Protein AF-A0A9P0W0R1-F1 (afdb_monomer_lite)

pLDDT: mean 74.65, std 23.43, range [27.58, 96.94]

Foldseek 3Di:
DDADDLADDPVCVVVCVDPVVNLVVLVVVLVVLVVVLVVLVVVLVVLVVDDDPPDDPVVSVVVNVVSVVVNVVSVVVSVSSVVRCQNVVQVVCVVVVHDGDDPDPPPPPDPDDDDDDDDDDDDDDDDDDDDDDDDDDDDDDDDD

Organism: NCBI:txid45579

Secondary structure (DSSP, 8-state):
-PPPPSS--HHHHHTTSS-HHHHHHHHHHHHHHHHHHHHHHHHHHHHHH---TT--HHHHHHHHHHHHHHHHHHHHHHHHHHHHHHHHHHHHHHHHTPPPPPP-----------------------------------------

Structure (mmCIF, N/CA/C/O backbone):
data_AF-A0A9P0W0R1-F1
#
_entry.id   AF-A0A9P0W0R1-F1
#
loop_
_atom_site.group_PDB
_atom_site.id
_atom_site.type_symbol
_atom_site.label_atom_id
_atom_site.label_alt_id
_atom_site.label_comp_id
_atom_site.label_asym_id
_atom_site.label_entity_id
_atom_site.label_seq_id
_atom_site.pdbx_PDB_ins_code
_atom_site.Cartn_x
_atom_site.Cartn_y
_atom_site.Cartn_z
_atom_site.occupancy
_atom_site.B_iso_or_equiv
_atom_site.auth_seq_id
_atom_site.auth_comp_id
_atom_site.auth_asym_id
_atom_site.auth_atom_id
_atom_site.pdbx_PDB_model_num
ATOM 1 N N . MET A 1 1 ? 10.891 -17.904 -6.047 1.00 43.94 1 MET A N 1
ATOM 2 C CA . MET A 1 1 ? 10.418 -16.707 -6.769 1.00 43.94 1 MET A CA 1
ATOM 3 C C . MET A 1 1 ? 11.366 -15.587 -6.405 1.00 43.94 1 MET A C 1
ATOM 5 O O . MET A 1 1 ? 11.647 -15.440 -5.224 1.00 43.94 1 MET A O 1
ATOM 9 N N . SER A 1 2 ? 11.938 -14.905 -7.391 1.00 57.38 2 SER A N 1
ATOM 10 C CA . SER A 1 2 ? 12.906 -13.830 -7.164 1.00 57.38 2 SER A CA 1
ATOM 11 C C . SER A 1 2 ? 12.181 -12.618 -6.585 1.00 57.38 2 SER A C 1
ATOM 13 O O . SER A 1 2 ? 11.245 -12.114 -7.199 1.00 57.38 2 SER A O 1
ATOM 15 N N . GLU A 1 3 ? 12.563 -12.187 -5.386 1.00 68.62 3 GLU A N 1
ATOM 16 C CA . GLU A 1 3 ? 12.008 -10.980 -4.776 1.00 68.62 3 GLU A CA 1
ATOM 17 C C . GLU A 1 3 ? 12.583 -9.734 -5.450 1.00 68.62 3 GLU A C 1
ATOM 19 O O . GLU A 1 3 ? 13.751 -9.698 -5.849 1.00 68.62 3 GLU A O 1
ATOM 24 N N . LEU A 1 4 ? 11.755 -8.696 -5.573 1.00 76.88 4 LEU A N 1
ATOM 25 C CA . LEU A 1 4 ? 12.197 -7.427 -6.128 1.00 76.88 4 LEU A CA 1
ATOM 26 C C . LEU A 1 4 ? 13.319 -6.854 -5.227 1.00 76.88 4 LEU A C 1
ATOM 28 O O . LEU A 1 4 ? 13.187 -6.903 -3.999 1.00 76.88 4 LEU A O 1
ATOM 32 N N . PRO A 1 5 ? 14.408 -6.286 -5.775 1.00 79.88 5 PRO A N 1
ATOM 33 C CA . PRO A 1 5 ? 15.477 -5.695 -4.970 1.00 79.88 5 PRO A CA 1
ATOM 34 C C . PRO A 1 5 ? 15.015 -4.469 -4.176 1.00 79.88 5 PRO A C 1
ATOM 36 O O . PRO A 1 5 ? 14.139 -3.721 -4.619 1.00 79.88 5 PRO A O 1
ATOM 39 N N . ALA A 1 6 ? 15.631 -4.222 -3.016 1.00 73.31 6 ALA A N 1
ATOM 40 C CA . ALA A 1 6 ? 15.302 -3.077 -2.159 1.00 73.31 6 ALA A CA 1
ATOM 41 C C . ALA A 1 6 ? 15.475 -1.721 -2.869 1.00 73.31 6 ALA A C 1
ATOM 43 O O . ALA A 1 6 ? 14.708 -0.798 -2.618 1.00 73.31 6 ALA A O 1
ATOM 44 N N . THR A 1 7 ? 16.430 -1.623 -3.794 1.00 79.69 7 THR A N 1
ATOM 45 C CA . THR A 1 7 ? 16.671 -0.426 -4.603 1.00 79.69 7 THR A CA 1
ATOM 46 C C . THR A 1 7 ? 16.672 -0.816 -6.069 1.00 79.69 7 THR A C 1
ATOM 48 O O . THR A 1 7 ? 17.386 -1.738 -6.458 1.00 79.69 7 THR A O 1
ATOM 51 N N . ILE A 1 8 ? 15.903 -0.095 -6.881 1.00 82.62 8 ILE A N 1
ATOM 52 C CA . ILE A 1 8 ? 15.803 -0.332 -8.320 1.00 82.62 8 ILE A CA 1
ATOM 53 C C . ILE A 1 8 ? 16.489 0.814 -9.050 1.00 82.62 8 ILE A C 1
ATOM 55 O O . ILE A 1 8 ? 16.106 1.975 -8.896 1.00 82.62 8 ILE A O 1
ATOM 59 N N . LYS A 1 9 ? 17.494 0.490 -9.864 1.00 82.69 9 LYS A N 1
ATOM 60 C CA . LYS A 1 9 ? 18.077 1.427 -10.825 1.00 82.69 9 LYS A CA 1
ATOM 61 C C . LYS A 1 9 ? 17.564 1.104 -12.219 1.00 82.69 9 LYS A C 1
ATOM 63 O O . LYS A 1 9 ? 17.338 -0.057 -12.548 1.00 82.69 9 LYS A O 1
ATOM 68 N N . ILE A 1 10 ? 17.428 2.131 -13.054 1.00 78.62 10 ILE A N 1
ATOM 69 C CA . ILE A 1 10 ? 16.977 1.972 -14.443 1.00 78.62 10 ILE A CA 1
ATOM 70 C C . ILE A 1 10 ? 17.926 1.040 -15.214 1.00 78.62 10 ILE A C 1
ATOM 72 O O . ILE A 1 10 ? 17.461 0.180 -15.958 1.00 78.62 10 ILE A O 1
ATOM 76 N N . ASP A 1 11 ? 19.233 1.142 -14.962 1.00 81.06 11 ASP A N 1
ATOM 77 C CA . ASP A 1 11 ? 20.248 0.300 -15.605 1.00 81.06 11 ASP A CA 1
ATOM 78 C C . ASP A 1 11 ? 20.104 -1.190 -15.264 1.00 81.06 11 ASP A C 1
ATOM 80 O O . ASP A 1 11 ? 20.390 -2.049 -16.094 1.00 81.06 11 ASP A O 1
ATOM 84 N N . ASP A 1 12 ? 19.622 -1.530 -14.064 1.00 79.12 12 ASP A N 1
ATOM 85 C CA . ASP A 1 12 ? 19.391 -2.927 -13.670 1.00 79.12 12 ASP A CA 1
ATOM 86 C C . ASP A 1 12 ? 18.198 -3.539 -14.435 1.00 79.12 12 ASP A C 1
ATOM 88 O O . ASP A 1 12 ? 18.132 -4.752 -14.625 1.00 79.12 12 ASP A O 1
ATOM 92 N N . ILE A 1 13 ? 17.279 -2.703 -14.928 1.00 76.19 13 ILE A N 1
ATOM 93 C CA . ILE A 1 13 ? 16.149 -3.125 -15.767 1.00 76.19 13 ILE A CA 1
ATOM 94 C C . ILE A 1 13 ? 16.602 -3.266 -17.221 1.00 76.19 13 ILE A C 1
ATOM 96 O O . ILE A 1 13 ? 16.331 -4.278 -17.860 1.00 76.19 13 ILE A O 1
ATOM 100 N N . THR A 1 14 ? 17.322 -2.273 -17.754 1.00 77.06 14 THR A N 1
ATOM 101 C CA . THR A 1 14 ? 17.786 -2.297 -19.154 1.00 77.06 14 THR A CA 1
ATOM 102 C C . THR A 1 14 ? 18.843 -3.371 -19.407 1.00 77.06 14 THR A C 1
ATOM 104 O O . THR A 1 14 ? 18.925 -3.889 -20.518 1.00 77.06 14 THR A O 1
ATOM 107 N N . SER A 1 15 ? 19.615 -3.744 -18.383 1.00 82.69 15 SER A N 1
ATOM 108 C CA . SER A 1 15 ? 20.584 -4.846 -18.434 1.00 82.69 15 SER A CA 1
ATOM 109 C C . SER A 1 15 ? 19.970 -6.238 -18.234 1.00 82.69 15 SER A C 1
ATOM 111 O O . SER A 1 15 ? 20.693 -7.228 -18.330 1.00 82.69 15 SER A O 1
ATOM 113 N N . GLY A 1 16 ? 18.664 -6.338 -17.950 1.00 76.94 16 GLY A N 1
ATOM 114 C CA . GLY A 1 16 ? 17.975 -7.612 -17.717 1.00 76.94 16 GLY A CA 1
ATOM 115 C C . GLY A 1 16 ? 18.285 -8.270 -16.367 1.00 76.94 16 GLY A C 1
ATOM 116 O O . GLY A 1 16 ? 17.924 -9.423 -16.156 1.00 76.94 16 GLY A O 1
ATOM 117 N N . ARG A 1 17 ? 18.942 -7.560 -15.438 1.00 83.62 17 ARG A N 1
ATOM 118 C CA . ARG A 1 17 ? 19.177 -8.046 -14.067 1.00 83.62 17 ARG A CA 1
ATOM 119 C C . ARG A 1 17 ? 17.874 -8.136 -13.267 1.00 83.62 17 ARG A C 1
ATOM 121 O O . ARG A 1 17 ? 17.770 -8.971 -12.371 1.00 83.62 17 ARG A O 1
ATOM 128 N N . ILE A 1 18 ? 16.906 -7.273 -13.567 1.00 84.00 18 ILE A N 1
ATOM 129 C CA . ILE A 1 18 ? 15.549 -7.335 -13.022 1.00 84.00 18 ILE A CA 1
ATOM 130 C C . ILE A 1 18 ? 14.607 -7.758 -14.144 1.00 84.00 18 ILE A C 1
ATOM 132 O O . ILE A 1 18 ? 14.432 -7.037 -15.125 1.00 84.00 18 ILE A O 1
ATOM 136 N N . GLU A 1 19 ? 13.989 -8.922 -13.969 1.00 86.06 19 GLU A N 1
ATOM 137 C CA . GLU A 1 19 ? 12.966 -9.430 -14.879 1.00 86.06 19 GLU A CA 1
ATOM 138 C C . GLU A 1 19 ? 11.703 -8.546 -14.809 1.00 86.06 19 GLU A C 1
ATOM 140 O O . GLU A 1 19 ? 11.212 -8.263 -13.706 1.00 86.06 19 GLU A O 1
ATOM 145 N N . PRO A 1 20 ? 11.149 -8.102 -15.954 1.00 84.81 20 PRO A N 1
ATOM 146 C CA . PRO A 1 20 ? 9.919 -7.310 -15.998 1.00 84.81 20 PRO A CA 1
ATOM 147 C C . PRO A 1 20 ? 8.744 -7.960 -15.258 1.00 84.81 20 PRO A C 1
ATOM 149 O O . PRO A 1 20 ? 7.952 -7.268 -14.622 1.00 84.81 20 PRO A O 1
ATOM 152 N N . GLU A 1 21 ? 8.644 -9.287 -15.293 1.00 89.25 21 GLU A N 1
ATOM 153 C CA . GLU A 1 21 ? 7.599 -10.075 -14.640 1.00 89.25 21 GLU A CA 1
ATOM 154 C C . GLU A 1 21 ? 7.562 -9.840 -13.125 1.00 89.25 21 GLU A C 1
ATOM 156 O O . GLU A 1 21 ? 6.483 -9.750 -12.539 1.00 89.25 21 GLU A O 1
ATOM 161 N N . VAL A 1 22 ? 8.726 -9.668 -12.491 1.00 88.94 22 VAL A N 1
ATOM 162 C CA . VAL A 1 22 ? 8.831 -9.392 -11.049 1.00 88.94 22 VAL A CA 1
ATOM 163 C C . VAL A 1 22 ? 8.290 -7.997 -10.727 1.00 88.94 22 VAL A C 1
ATOM 165 O O . VAL A 1 22 ? 7.611 -7.807 -9.720 1.00 88.94 22 VAL A O 1
ATOM 168 N N . ILE A 1 23 ? 8.533 -7.022 -11.607 1.00 88.25 23 ILE A N 1
ATOM 169 C CA . ILE A 1 23 ? 7.995 -5.661 -11.476 1.00 88.25 23 ILE A CA 1
ATOM 170 C C . ILE A 1 23 ? 6.468 -5.679 -11.622 1.00 88.25 23 ILE A C 1
ATOM 172 O O . ILE A 1 23 ? 5.767 -5.056 -10.825 1.00 88.25 23 ILE A O 1
ATOM 176 N N . TYR A 1 24 ? 5.941 -6.403 -12.615 1.00 90.31 24 TYR A N 1
ATOM 177 C CA . TYR A 1 24 ? 4.496 -6.534 -12.811 1.00 90.31 24 TYR A CA 1
ATOM 178 C C . TYR A 1 24 ? 3.813 -7.216 -11.625 1.00 90.31 24 TYR A C 1
ATOM 180 O O . TYR A 1 24 ? 2.771 -6.744 -11.173 1.00 90.31 24 TYR A O 1
ATOM 188 N N . ALA A 1 25 ? 4.411 -8.281 -11.089 1.00 91.56 25 ALA A N 1
ATOM 189 C CA . ALA A 1 25 ? 3.895 -8.958 -9.906 1.00 91.56 25 ALA A CA 1
ATOM 190 C C . ALA A 1 25 ? 3.832 -8.019 -8.691 1.00 91.56 25 ALA A C 1
ATOM 192 O O . ALA A 1 25 ? 2.822 -7.999 -7.987 1.00 91.56 25 ALA A O 1
ATOM 193 N N . GLU A 1 26 ? 4.863 -7.194 -8.475 1.00 91.06 26 GLU A N 1
ATOM 194 C CA . GLU A 1 26 ? 4.862 -6.217 -7.382 1.00 91.06 26 GLU A CA 1
ATOM 195 C C . GLU A 1 26 ? 3.801 -5.126 -7.586 1.00 91.06 26 GLU A C 1
ATOM 197 O O . GLU A 1 26 ? 3.121 -4.745 -6.636 1.00 91.06 26 GLU A O 1
ATOM 202 N N . LEU A 1 27 ? 3.597 -4.654 -8.820 1.00 91.94 27 LEU A N 1
ATOM 203 C CA . LEU A 1 27 ? 2.533 -3.694 -9.130 1.00 91.94 27 LEU A CA 1
ATOM 204 C C . LEU A 1 27 ? 1.138 -4.271 -8.857 1.00 91.94 27 LEU A C 1
ATOM 206 O O . LEU A 1 27 ? 0.299 -3.582 -8.276 1.00 91.94 27 LEU A O 1
ATOM 210 N N . GLU A 1 28 ? 0.877 -5.520 -9.248 1.00 93.62 28 GLU A N 1
ATOM 211 C CA . GLU A 1 28 ? -0.397 -6.190 -8.958 1.00 93.62 28 GLU A CA 1
ATOM 212 C C . GLU A 1 28 ? -0.601 -6.399 -7.458 1.00 93.62 28 GLU A C 1
ATOM 214 O O . GLU A 1 28 ? -1.678 -6.120 -6.928 1.00 93.62 28 GLU A O 1
ATOM 219 N N . ARG A 1 29 ? 0.450 -6.800 -6.741 1.00 93.06 29 ARG A N 1
ATOM 220 C CA . ARG A 1 29 ? 0.412 -6.883 -5.282 1.00 93.06 29 ARG A CA 1
ATOM 221 C C . ARG A 1 29 ? 0.087 -5.526 -4.655 1.00 93.06 29 ARG A C 1
ATOM 223 O O . ARG A 1 29 ? -0.813 -5.451 -3.821 1.00 93.06 29 ARG A O 1
ATOM 230 N N . LEU A 1 30 ? 0.742 -4.450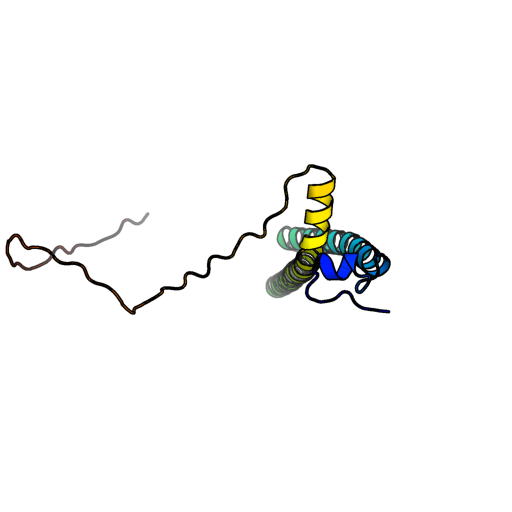 -5.090 1.00 94.31 30 LEU A N 1
ATOM 231 C CA . LEU A 1 30 ? 0.521 -3.108 -4.553 1.00 94.31 30 LEU A CA 1
ATOM 232 C C . LEU A 1 30 ? -0.917 -2.615 -4.810 1.00 94.31 30 LEU A C 1
ATOM 234 O O . LEU A 1 30 ? -1.532 -2.000 -3.937 1.00 94.31 30 LEU A O 1
ATOM 238 N N . LYS A 1 31 ? -1.502 -2.955 -5.969 1.00 94.19 31 LYS A N 1
ATOM 239 C CA . LYS A 1 31 ? -2.928 -2.709 -6.262 1.00 94.19 31 LYS A CA 1
ATOM 240 C C . LYS A 1 31 ? -3.863 -3.442 -5.300 1.00 94.19 31 LYS A C 1
ATOM 242 O O . LYS A 1 31 ? -4.921 -2.915 -4.957 1.00 94.19 31 LYS A O 1
ATOM 247 N N . VAL A 1 32 ? -3.518 -4.650 -4.868 1.00 95.06 32 VAL A N 1
ATOM 248 C CA . VAL A 1 32 ? -4.301 -5.372 -3.855 1.00 95.06 32 VAL A CA 1
ATOM 249 C C . VAL A 1 32 ? -4.119 -4.720 -2.484 1.00 95.06 32 VAL A C 1
ATOM 251 O O . VAL A 1 32 ? -5.107 -4.438 -1.804 1.00 95.06 32 VAL A O 1
ATOM 254 N N . GLU A 1 33 ? -2.883 -4.404 -2.099 1.00 93.69 33 GLU A N 1
ATOM 255 C CA . GLU A 1 33 ? -2.570 -3.824 -0.791 1.00 93.69 33 GLU A CA 1
ATOM 256 C C . GLU A 1 33 ? -3.241 -2.463 -0.556 1.00 93.69 33 GLU A C 1
ATOM 258 O O . GLU A 1 33 ? -3.778 -2.237 0.529 1.00 93.69 33 GLU A O 1
ATOM 263 N N . ILE A 1 34 ? -3.318 -1.579 -1.561 1.00 95.56 34 ILE A N 1
ATOM 264 C CA . ILE A 1 34 ? -4.017 -0.289 -1.394 1.00 95.56 34 ILE A CA 1
ATOM 265 C C . ILE A 1 34 ? -5.515 -0.465 -1.109 1.00 95.56 34 ILE A C 1
ATOM 267 O O . ILE A 1 34 ? -6.117 0.335 -0.388 1.00 95.56 34 ILE A O 1
ATOM 271 N N . ASN A 1 35 ? -6.133 -1.519 -1.650 1.00 95.50 35 ASN A N 1
ATOM 272 C CA . ASN A 1 35 ? -7.537 -1.826 -1.389 1.00 95.50 35 ASN A CA 1
ATOM 273 C C . ASN A 1 35 ? -7.736 -2.350 0.036 1.00 95.50 35 ASN A C 1
ATOM 275 O O . ASN A 1 35 ? -8.697 -1.951 0.698 1.00 95.50 35 ASN A O 1
ATOM 279 N N . ILE A 1 36 ? -6.810 -3.178 0.524 1.00 93.62 36 ILE A N 1
ATOM 280 C CA . ILE A 1 36 ? -6.792 -3.640 1.918 1.00 93.62 36 ILE A CA 1
ATOM 281 C C . ILE A 1 36 ? -6.620 -2.443 2.857 1.00 93.62 36 ILE A C 1
ATOM 283 O O . ILE A 1 36 ? -7.434 -2.249 3.756 1.00 93.62 36 ILE A O 1
ATOM 287 N N . LEU A 1 37 ? -5.650 -1.565 2.587 1.00 96.12 37 LEU A N 1
ATOM 288 C CA . LEU A 1 37 ? -5.431 -0.358 3.381 1.00 96.12 37 LEU A CA 1
ATOM 289 C C . LEU A 1 37 ? -6.683 0.531 3.426 1.00 96.12 37 LEU A C 1
ATOM 291 O O . LEU A 1 37 ? -7.087 0.988 4.495 1.00 96.12 37 LEU A O 1
ATOM 295 N N . ARG A 1 38 ? -7.348 0.749 2.285 1.00 96.44 38 ARG A N 1
ATOM 296 C CA . ARG A 1 38 ? -8.609 1.507 2.235 1.00 96.44 38 ARG A 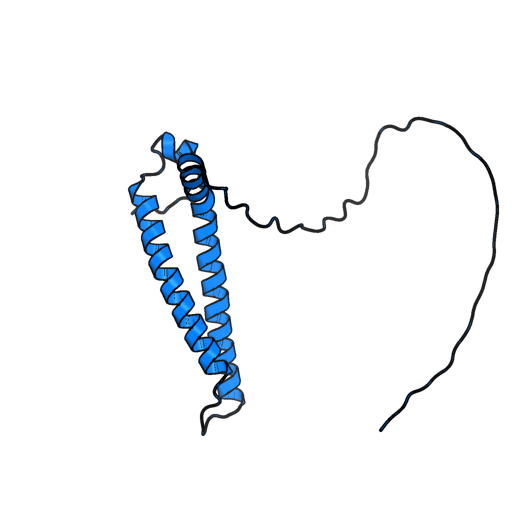CA 1
ATOM 297 C C . ARG A 1 38 ? -9.691 0.868 3.109 1.00 96.44 38 ARG A C 1
ATOM 299 O O . ARG A 1 38 ? -10.436 1.580 3.785 1.00 96.44 38 ARG A O 1
ATOM 306 N N . HIS A 1 39 ? -9.796 -0.457 3.081 1.00 96.19 39 HIS A N 1
ATOM 307 C CA . HIS A 1 39 ? -10.744 -1.197 3.904 1.00 96.19 39 HIS A CA 1
ATOM 308 C C . HIS A 1 39 ? -10.442 -1.029 5.401 1.00 96.19 39 HIS A C 1
ATOM 310 O O . HIS A 1 39 ? -11.339 -0.659 6.163 1.00 96.19 39 HIS A O 1
ATOM 316 N N . ASP A 1 40 ? -9.182 -1.189 5.802 1.00 94.56 40 ASP A N 1
ATOM 317 C CA . ASP A 1 40 ? -8.736 -1.016 7.187 1.00 94.56 40 ASP A CA 1
ATOM 318 C C . ASP A 1 40 ? -8.982 0.410 7.688 1.00 94.56 40 ASP A C 1
ATOM 320 O O . ASP A 1 40 ? -9.511 0.605 8.786 1.00 94.56 40 ASP A O 1
ATOM 324 N N . MET A 1 41 ? -8.686 1.417 6.859 1.00 96.88 41 MET A N 1
ATOM 325 C CA . MET A 1 41 ? -8.992 2.817 7.156 1.00 96.88 41 MET A CA 1
ATOM 326 C C . MET A 1 41 ? -10.493 3.032 7.363 1.00 96.88 41 MET A C 1
ATOM 328 O O . MET A 1 41 ? -10.891 3.706 8.310 1.00 96.88 41 MET A O 1
ATOM 332 N N . SER A 1 42 ? -11.343 2.434 6.521 1.00 96.56 42 SER A N 1
ATOM 333 C CA . SER A 1 42 ? -12.798 2.519 6.687 1.00 96.56 42 SER A CA 1
ATOM 334 C C . SER A 1 42 ? -13.254 1.902 8.009 1.00 96.56 42 SER A C 1
ATOM 336 O O . SER A 1 42 ? -14.061 2.498 8.723 1.00 96.56 42 SER A O 1
ATOM 338 N N . ILE A 1 43 ? -12.725 0.729 8.362 1.00 94.94 43 ILE A N 1
ATOM 339 C CA . ILE A 1 43 ? -13.029 0.056 9.628 1.00 94.94 43 ILE A CA 1
ATOM 340 C C . ILE A 1 43 ? -12.584 0.905 10.819 1.00 94.94 43 ILE A C 1
ATOM 342 O O . ILE A 1 43 ? -13.326 1.020 11.794 1.00 94.94 43 ILE A O 1
ATOM 346 N N . PHE A 1 44 ? -11.391 1.492 10.754 1.00 96.38 44 PHE A N 1
ATOM 347 C CA . PHE A 1 44 ? -10.870 2.362 11.800 1.00 96.38 44 PHE A CA 1
ATOM 348 C C . PHE A 1 44 ? -11.741 3.607 11.994 1.00 96.38 44 PHE A C 1
ATOM 350 O O . PHE A 1 44 ? -12.146 3.894 13.117 1.00 96.38 44 PHE A O 1
ATOM 357 N N . VAL A 1 45 ? -12.098 4.303 10.910 1.00 95.94 45 VAL A N 1
ATOM 358 C CA . VAL A 1 45 ? -12.962 5.493 10.970 1.00 95.94 45 VAL A CA 1
ATOM 359 C C . VAL A 1 45 ? -14.342 5.147 11.529 1.00 95.94 45 VAL A C 1
ATOM 361 O O . VAL A 1 45 ? -14.866 5.883 12.360 1.00 95.94 45 VAL A O 1
ATOM 364 N N . LYS A 1 46 ? -14.916 4.004 11.136 1.00 94.69 46 LYS A N 1
ATOM 365 C CA . LYS A 1 46 ? -16.175 3.517 11.719 1.00 94.69 46 LYS A CA 1
ATOM 366 C C . LYS A 1 46 ? -16.033 3.266 13.217 1.00 94.69 46 LYS A C 1
ATOM 368 O O . LYS A 1 46 ? -16.849 3.761 13.980 1.00 94.69 46 LYS A O 1
ATOM 373 N N . ALA A 1 47 ? -14.980 2.562 13.632 1.00 92.31 47 ALA A N 1
ATOM 374 C CA . ALA A 1 47 ? -14.724 2.278 15.042 1.00 92.31 47 ALA A CA 1
ATOM 375 C C . ALA A 1 47 ? -14.510 3.552 15.873 1.00 92.31 47 ALA A C 1
ATOM 377 O O . ALA A 1 47 ? -14.919 3.582 17.021 1.00 92.31 47 ALA A O 1
ATOM 378 N N . LEU A 1 48 ? -13.921 4.604 15.298 1.00 93.56 48 LEU A N 1
ATOM 379 C CA . LEU A 1 48 ? -13.805 5.916 15.942 1.00 93.56 48 LEU A CA 1
ATOM 380 C C . LEU A 1 48 ? -15.141 6.657 16.069 1.00 93.56 48 LEU A C 1
ATOM 382 O O . LEU A 1 48 ? -15.339 7.416 17.013 1.00 93.56 48 LEU A O 1
ATOM 386 N N . ALA A 1 49 ? -16.022 6.505 15.081 1.00 92.69 49 ALA A N 1
ATOM 387 C CA . ALA A 1 49 ? -17.275 7.248 15.001 1.00 92.69 49 ALA A CA 1
ATOM 388 C C . ALA A 1 49 ? -18.427 6.586 15.775 1.00 92.69 49 ALA A C 1
ATOM 390 O O . ALA A 1 49 ? -19.440 7.235 16.024 1.00 92.69 49 ALA A O 1
ATOM 391 N N . SER A 1 50 ? -18.299 5.306 16.136 1.00 89.12 50 SER A N 1
ATOM 392 C CA . SER A 1 50 ? -19.347 4.541 16.817 1.00 89.12 50 SER A CA 1
ATOM 393 C C . SER A 1 50 ? -18.864 3.986 18.153 1.00 89.12 50 SER A C 1
ATOM 395 O O . SER A 1 50 ? -17.902 3.222 18.182 1.00 89.12 50 SER A O 1
ATOM 397 N N . ILE A 1 51 ? -19.587 4.282 19.233 1.00 85.25 51 ILE A N 1
ATOM 398 C CA . ILE A 1 51 ? -19.410 3.623 20.532 1.00 85.25 51 ILE A CA 1
ATOM 399 C C . ILE A 1 51 ? -20.476 2.522 20.633 1.00 85.25 51 ILE A C 1
ATOM 401 O O . ILE A 1 51 ? -21.659 2.854 20.632 1.00 85.25 51 ILE A O 1
ATOM 405 N N . PRO A 1 52 ? -20.103 1.229 20.672 1.00 83.38 52 PRO A N 1
ATOM 406 C CA . PRO A 1 52 ? -21.077 0.145 20.764 1.00 83.38 52 PRO A CA 1
ATOM 407 C C . PRO A 1 52 ? -21.804 0.138 22.112 1.00 83.38 52 PRO A C 1
ATOM 409 O O . PRO A 1 52 ? -21.170 0.242 23.166 1.00 83.38 52 PRO A O 1
ATOM 412 N N . ASP A 1 53 ? -23.120 -0.067 22.080 1.00 84.81 53 ASP A N 1
ATOM 413 C CA . ASP A 1 53 ? -23.923 -0.225 23.291 1.00 84.81 53 ASP A CA 1
ATOM 414 C C . ASP A 1 53 ? -23.454 -1.453 24.086 1.00 84.81 53 ASP A C 1
ATOM 416 O O . ASP A 1 53 ? -23.246 -2.539 23.542 1.00 84.81 53 ASP A O 1
ATOM 420 N N . GLY A 1 54 ? -23.257 -1.284 25.394 1.00 83.62 54 GLY A N 1
ATOM 421 C CA . GLY A 1 54 ? -22.825 -2.367 26.282 1.00 83.62 54 GLY A CA 1
ATOM 422 C C . GLY A 1 54 ? -21.317 -2.651 26.300 1.00 83.62 54 GLY A C 1
ATOM 423 O O . GLY A 1 54 ? -20.894 -3.552 27.024 1.00 83.62 54 GLY A O 1
ATOM 424 N N . GLN A 1 55 ? -20.486 -1.892 25.574 1.00 86.69 55 GLN A N 1
ATOM 425 C CA . GLN A 1 55 ? -19.032 -1.933 25.765 1.00 86.69 55 GLN A CA 1
ATOM 426 C C . GLN A 1 55 ? -18.564 -0.988 26.872 1.00 86.69 55 GLN A C 1
ATOM 428 O O . GLN A 1 55 ? -19.063 0.123 27.040 1.00 86.69 55 GLN A O 1
ATOM 433 N N . THR A 1 56 ? -17.536 -1.416 27.608 1.00 91.06 56 THR A N 1
ATOM 434 C CA . THR A 1 56 ? -16.822 -0.522 28.520 1.00 91.06 56 THR A CA 1
ATOM 435 C C . THR A 1 56 ? -15.940 0.437 27.726 1.00 91.06 56 THR A C 1
ATOM 437 O O . THR A 1 56 ? -15.383 0.090 26.682 1.00 91.06 56 THR A O 1
ATOM 440 N N . GLN A 1 57 ? -15.742 1.640 28.261 1.00 89.12 57 GLN A N 1
ATOM 441 C CA . GLN A 1 57 ? -14.885 2.656 27.649 1.00 89.12 57 GLN A CA 1
ATOM 442 C C . GLN A 1 57 ? -13.450 2.147 27.406 1.00 89.12 57 GLN A C 1
ATOM 444 O O . GLN A 1 57 ? -12.843 2.446 26.381 1.00 89.12 57 GLN A O 1
ATOM 449 N N . SER A 1 58 ? -12.916 1.328 28.318 1.00 92.50 58 SER A N 1
ATOM 450 C CA . SER A 1 58 ? -11.592 0.714 28.162 1.00 92.50 58 SER A CA 1
ATOM 451 C C . SER A 1 58 ? -11.534 -0.258 26.977 1.00 92.50 58 SER A C 1
ATOM 453 O O . SER A 1 58 ? -10.589 -0.198 26.191 1.00 92.50 58 SER A O 1
ATOM 455 N N . ALA A 1 59 ? -12.556 -1.104 26.804 1.00 91.50 59 ALA A N 1
ATOM 456 C CA . ALA A 1 59 ? -12.630 -2.030 25.675 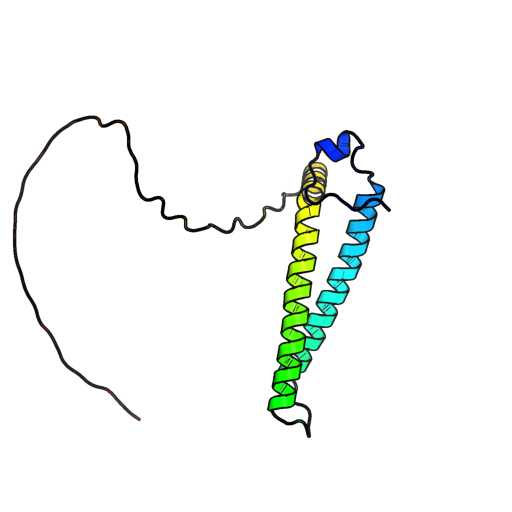1.00 91.50 59 ALA A CA 1
ATOM 457 C C . ALA A 1 59 ? -12.748 -1.286 24.336 1.00 91.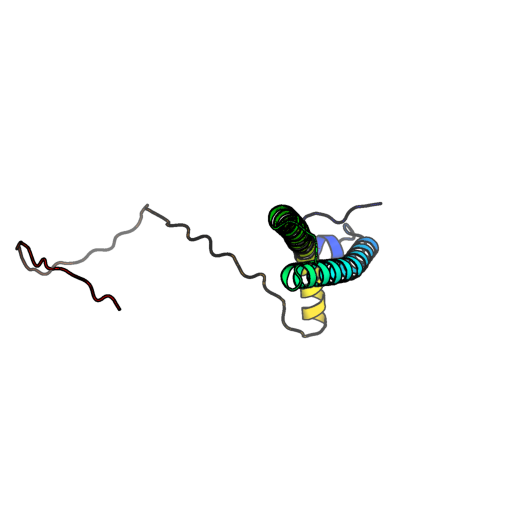50 59 ALA A C 1
ATOM 459 O O . ALA A 1 59 ? -12.097 -1.663 23.360 1.00 91.50 59 ALA A O 1
ATOM 460 N N . TYR A 1 60 ? -13.520 -0.197 24.314 1.00 93.38 60 TYR A N 1
ATOM 461 C CA . TYR A 1 60 ? -13.622 0.694 23.162 1.00 93.38 60 TYR A CA 1
ATOM 462 C C . TYR A 1 60 ? -12.259 1.295 22.783 1.00 93.38 60 TYR A C 1
ATOM 464 O O . TYR A 1 60 ? -11.813 1.144 21.645 1.00 93.38 60 TYR A O 1
ATOM 472 N N . TYR A 1 61 ? -11.546 1.911 23.735 1.00 94.06 61 TYR A N 1
ATOM 473 C CA . TYR A 1 61 ? -10.238 2.512 23.450 1.00 94.06 61 TYR A CA 1
ATOM 474 C C . TYR A 1 61 ? -9.210 1.486 22.976 1.00 94.06 61 TYR A C 1
ATOM 476 O O . TYR A 1 61 ? -8.512 1.743 21.997 1.00 94.06 61 TYR A O 1
ATOM 484 N N . ALA A 1 62 ? -9.151 0.310 23.608 1.00 94.38 62 ALA A N 1
ATOM 485 C CA . ALA A 1 62 ? -8.249 -0.759 23.186 1.00 94.38 62 ALA A CA 1
ATOM 486 C C . ALA A 1 62 ? -8.531 -1.215 21.740 1.00 94.38 62 ALA A C 1
ATOM 488 O O . ALA A 1 62 ? -7.606 -1.470 20.966 1.00 94.38 62 ALA A O 1
ATOM 489 N N . ASN A 1 63 ? -9.809 -1.280 21.350 1.00 93.50 63 ASN A N 1
ATOM 490 C CA . ASN A 1 63 ? -10.218 -1.623 19.991 1.00 93.50 63 ASN A CA 1
ATOM 491 C C . ASN A 1 63 ? -9.779 -0.564 18.967 1.00 93.50 63 ASN A C 1
ATOM 493 O O . ASN A 1 63 ? -9.184 -0.903 17.941 1.00 93.50 63 ASN A O 1
ATOM 497 N N . VAL A 1 64 ? -10.041 0.710 19.263 1.00 95.00 64 VAL A N 1
ATOM 498 C CA . VAL A 1 64 ? -9.667 1.839 18.402 1.00 95.00 64 VAL A CA 1
ATOM 499 C C . VAL A 1 64 ? -8.151 1.932 18.251 1.00 95.00 64 VAL A C 1
ATOM 501 O O . VAL A 1 64 ? -7.653 2.067 17.134 1.00 95.00 64 VAL A O 1
ATOM 504 N N . GLU A 1 65 ? -7.404 1.804 19.349 1.00 95.94 65 GLU A N 1
ATOM 505 C CA . GLU A 1 65 ? -5.942 1.840 19.334 1.00 95.94 65 GLU A CA 1
ATOM 506 C C . GLU A 1 65 ? -5.359 0.692 18.500 1.00 95.94 65 GLU A C 1
ATOM 508 O O . GLU A 1 65 ? -4.465 0.906 17.679 1.00 95.94 65 GLU A O 1
ATOM 513 N N . SER A 1 66 ? -5.890 -0.524 18.656 1.00 96.50 66 SER A N 1
ATOM 514 C CA . SER A 1 66 ? -5.474 -1.676 17.851 1.00 96.50 66 SER A CA 1
ATOM 515 C C . SER A 1 66 ? -5.665 -1.415 16.353 1.00 96.50 66 SER A C 1
ATOM 517 O O . SER A 1 66 ? -4.737 -1.621 15.568 1.00 96.50 66 SER A O 1
ATOM 519 N N . LYS A 1 67 ? -6.828 -0.884 15.955 1.00 95.44 67 LYS A N 1
ATOM 520 C CA . LYS A 1 67 ? -7.122 -0.536 14.557 1.00 95.44 67 LYS A CA 1
ATOM 521 C C . LYS A 1 67 ? -6.225 0.585 14.034 1.00 95.44 67 LYS A C 1
ATOM 523 O O . LYS A 1 67 ? -5.754 0.494 12.903 1.00 95.44 67 LYS A O 1
ATOM 528 N N . LEU A 1 68 ? -5.936 1.598 14.852 1.00 96.69 68 LEU A N 1
ATOM 529 C CA . LEU A 1 68 ? -5.008 2.672 14.494 1.00 96.69 68 LEU A CA 1
ATOM 530 C C . LEU A 1 68 ? -3.612 2.120 14.186 1.00 96.69 68 LEU A C 1
ATOM 532 O O . LEU A 1 68 ? -3.029 2.472 13.163 1.00 96.69 68 LEU A O 1
ATOM 536 N N . ARG A 1 69 ? -3.091 1.229 15.039 1.00 96.94 69 ARG A N 1
ATOM 537 C CA . ARG A 1 69 ? -1.772 0.611 14.833 1.00 96.94 69 ARG A CA 1
ATOM 538 C C . ARG A 1 69 ? -1.719 -0.201 13.540 1.00 96.94 69 ARG A C 1
ATOM 540 O O . ARG A 1 69 ? -0.718 -0.129 12.831 1.00 96.94 69 ARG A O 1
ATOM 547 N N . ILE A 1 70 ? -2.789 -0.934 13.222 1.00 95.75 70 ILE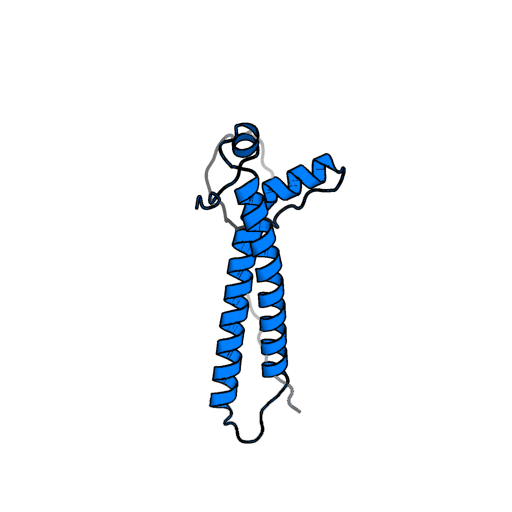 A N 1
ATOM 548 C CA . ILE A 1 70 ? -2.904 -1.673 11.955 1.00 95.75 70 ILE A CA 1
ATOM 549 C C . ILE A 1 70 ? -2.820 -0.701 10.777 1.00 95.75 70 ILE A C 1
ATOM 551 O O . ILE A 1 70 ? -1.954 -0.863 9.927 1.00 95.75 70 ILE A O 1
ATOM 555 N N . VAL A 1 71 ? -3.638 0.356 10.767 1.00 96.62 71 VAL A N 1
ATOM 556 C CA . VAL A 1 71 ? -3.641 1.350 9.681 1.00 96.62 71 VAL A CA 1
ATOM 557 C C . VAL A 1 71 ? -2.277 2.028 9.529 1.00 96.62 71 VAL A C 1
ATOM 559 O O . VAL A 1 71 ? -1.768 2.132 8.417 1.00 96.62 71 VAL A O 1
ATOM 562 N N . GLN A 1 72 ? -1.648 2.458 10.625 1.00 96.56 72 GLN A N 1
ATOM 563 C CA . GLN A 1 72 ? -0.322 3.090 10.593 1.00 96.56 72 GLN A CA 1
ATOM 564 C C . GLN A 1 72 ? 0.749 2.170 10.002 1.00 96.56 72 GLN A C 1
ATOM 566 O O . GLN A 1 72 ? 1.572 2.610 9.191 1.00 96.56 72 GLN A O 1
ATOM 571 N N . LYS A 1 73 ? 0.727 0.892 10.395 1.00 95.44 73 LYS A N 1
ATOM 572 C CA . LYS A 1 73 ? 1.625 -0.117 9.844 1.00 95.44 73 LYS A CA 1
ATOM 573 C C . LYS A 1 73 ? 1.362 -0.323 8.353 1.00 95.44 73 LYS A C 1
ATOM 575 O O . LYS A 1 73 ? 2.291 -0.172 7.569 1.00 95.44 73 LYS A O 1
ATOM 580 N N . SER A 1 74 ? 0.111 -0.554 7.958 1.00 93.94 74 SER A N 1
ATOM 581 C CA . SER A 1 74 ? -0.271 -0.755 6.556 1.00 93.94 74 SER A CA 1
ATOM 582 C C . SER A 1 74 ? 0.109 0.438 5.669 1.00 93.94 74 SER A C 1
ATOM 584 O O . SER A 1 74 ? 0.581 0.238 4.555 1.00 93.94 74 SER A O 1
ATOM 586 N N . ILE A 1 75 ? -0.019 1.680 6.159 1.00 95.50 75 ILE A N 1
ATOM 587 C CA . ILE A 1 75 ? 0.445 2.886 5.444 1.00 95.50 75 ILE A CA 1
ATOM 588 C C . ILE A 1 75 ? 1.960 2.852 5.239 1.00 95.50 75 ILE A C 1
ATOM 590 O O . ILE A 1 75 ? 2.441 3.135 4.144 1.00 95.50 75 ILE A O 1
ATOM 594 N N . THR A 1 76 ? 2.712 2.536 6.294 1.00 94.88 76 THR A N 1
ATOM 595 C CA . THR A 1 76 ? 4.179 2.520 6.248 1.00 94.88 76 THR A CA 1
ATOM 596 C C . THR A 1 76 ? 4.684 1.434 5.302 1.00 94.88 76 THR A C 1
ATOM 598 O O . THR A 1 76 ? 5.547 1.698 4.463 1.00 94.88 76 THR A O 1
ATOM 601 N N . ASP A 1 77 ? 4.098 0.241 5.394 1.00 92.25 77 ASP A N 1
ATOM 602 C CA . ASP A 1 77 ? 4.441 -0.908 4.564 1.00 92.25 77 ASP A CA 1
ATOM 603 C C . ASP A 1 77 ? 4.114 -0.617 3.091 1.00 92.25 77 ASP A C 1
ATOM 605 O O . ASP A 1 77 ? 4.996 -0.748 2.238 1.00 92.25 77 ASP A O 1
ATOM 609 N N . TYR A 1 78 ? 2.910 -0.111 2.796 1.00 94.31 78 TYR A N 1
ATOM 610 C CA . TYR A 1 78 ? 2.507 0.292 1.444 1.00 94.31 78 TYR A CA 1
ATOM 611 C C . TYR A 1 78 ? 3.434 1.365 0.863 1.00 94.31 78 TYR A C 1
ATOM 613 O O . TYR A 1 78 ? 3.930 1.237 -0.257 1.00 94.31 78 TYR A O 1
ATOM 621 N N . TYR A 1 79 ? 3.708 2.422 1.634 1.00 92.62 79 TYR A N 1
ATOM 622 C CA . TYR A 1 79 ? 4.565 3.519 1.192 1.00 92.62 79 TYR A CA 1
ATOM 623 C C . TYR A 1 79 ? 5.981 3.036 0.873 1.00 92.62 79 TYR A C 1
ATOM 625 O O . TYR A 1 79 ? 6.547 3.422 -0.148 1.00 92.62 79 TYR A O 1
ATOM 633 N N . SER A 1 80 ? 6.542 2.158 1.709 1.00 90.75 80 SER A N 1
ATOM 634 C CA . SER A 1 80 ? 7.878 1.606 1.483 1.00 90.75 80 SER A CA 1
ATOM 635 C C . SER A 1 80 ? 7.972 0.839 0.160 1.00 90.75 80 SER A C 1
ATOM 637 O O . SER A 1 80 ? 8.955 0.981 -0.561 1.00 90.75 80 SER A O 1
ATOM 639 N N . GLN A 1 81 ? 6.935 0.084 -0.204 1.00 90.50 81 GLN A N 1
ATOM 640 C CA . GLN A 1 81 ? 6.884 -0.665 -1.460 1.00 90.50 81 GLN A CA 1
ATOM 641 C C . GLN A 1 81 ? 6.663 0.252 -2.661 1.00 90.50 81 GLN A C 1
ATOM 643 O O . GLN A 1 81 ? 7.351 0.129 -3.672 1.00 90.50 81 GLN A O 1
ATOM 648 N N . TYR A 1 82 ? 5.758 1.221 -2.527 1.00 91.75 82 TYR A N 1
ATOM 649 C CA . TYR A 1 82 ? 5.509 2.229 -3.552 1.00 91.75 82 TYR A CA 1
ATOM 650 C C . TYR A 1 82 ? 6.784 2.999 -3.917 1.00 91.75 82 TYR A C 1
ATOM 652 O O . TYR A 1 82 ? 7.149 3.109 -5.088 1.00 91.75 82 TYR A O 1
ATOM 660 N N . VAL A 1 83 ? 7.516 3.462 -2.901 1.00 89.94 83 VAL A N 1
ATOM 661 C CA . VAL A 1 83 ? 8.780 4.190 -3.062 1.00 89.94 83 VAL A CA 1
ATOM 662 C C . VAL A 1 83 ? 9.812 3.385 -3.849 1.00 89.94 83 VAL A C 1
ATOM 664 O O . VAL A 1 83 ? 10.549 3.955 -4.654 1.00 89.94 83 VAL A O 1
ATOM 667 N N . ARG A 1 84 ? 9.853 2.062 -3.668 1.00 88.44 84 ARG A N 1
ATOM 668 C CA . ARG A 1 84 ? 10.775 1.189 -4.407 1.00 88.44 84 ARG A CA 1
ATOM 669 C C . ARG A 1 84 ? 10.465 1.130 -5.898 1.00 88.44 84 ARG A C 1
ATOM 671 O O . ARG A 1 84 ? 11.390 0.997 -6.695 1.00 88.44 84 ARG A O 1
ATOM 678 N N . LEU A 1 85 ? 9.193 1.250 -6.271 1.00 89.69 85 LEU A N 1
ATOM 679 C CA . LEU A 1 85 ? 8.738 1.252 -7.663 1.00 89.69 85 LEU A CA 1
ATOM 680 C C . LEU A 1 85 ? 8.820 2.633 -8.322 1.00 89.69 85 LEU A C 1
ATOM 682 O O . LEU A 1 85 ? 8.781 2.723 -9.550 1.00 89.69 85 LEU A O 1
ATOM 686 N N . LEU A 1 86 ? 8.985 3.700 -7.540 1.00 89.44 86 LEU A N 1
ATOM 687 C CA . LEU A 1 86 ? 9.017 5.077 -8.029 1.00 89.44 86 LEU A CA 1
ATOM 688 C C . LEU A 1 86 ? 10.003 5.323 -9.191 1.00 89.44 86 LEU A C 1
ATOM 690 O O . LEU A 1 86 ? 9.610 5.988 -10.146 1.00 89.44 86 LEU A O 1
ATOM 694 N N . PRO A 1 87 ? 11.236 4.767 -9.212 1.00 87.81 87 PRO A N 1
ATOM 695 C CA . PRO A 1 87 ? 12.142 4.930 -10.355 1.00 87.81 87 PRO A CA 1
ATOM 696 C C . PRO A 1 87 ? 11.556 4.405 -11.673 1.00 87.81 87 PRO A C 1
ATOM 698 O O . PRO A 1 87 ? 11.779 4.985 -12.734 1.00 87.81 87 PRO A O 1
ATOM 701 N N . ILE A 1 88 ? 10.784 3.319 -11.602 1.00 88.06 88 ILE A N 1
ATOM 702 C CA . ILE A 1 88 ? 10.127 2.696 -12.755 1.00 88.06 88 ILE A CA 1
ATOM 703 C C . ILE A 1 88 ? 8.925 3.531 -13.185 1.00 88.06 88 ILE A C 1
ATOM 705 O O . ILE A 1 88 ? 8.755 3.808 -14.372 1.00 88.06 88 ILE A O 1
ATOM 709 N N . ILE A 1 89 ? 8.113 3.953 -12.215 1.00 87.88 89 ILE A N 1
ATOM 710 C CA . ILE A 1 89 ? 6.937 4.797 -12.445 1.00 87.88 89 ILE A CA 1
ATOM 711 C C . ILE A 1 89 ? 7.361 6.111 -13.110 1.00 87.88 89 ILE A C 1
ATOM 713 O O . ILE A 1 89 ? 6.814 6.471 -14.150 1.00 87.88 89 ILE A O 1
ATOM 717 N N . ASN A 1 90 ? 8.400 6.766 -12.589 1.00 87.94 90 ASN A N 1
ATOM 718 C CA . ASN A 1 90 ? 8.930 8.010 -13.142 1.00 87.94 90 ASN A CA 1
ATOM 719 C C . ASN A 1 90 ? 9.504 7.817 -14.550 1.00 87.94 90 ASN A C 1
ATOM 721 O O . ASN A 1 90 ? 9.281 8.650 -15.425 1.00 87.94 90 ASN A O 1
ATOM 725 N N . LEU A 1 91 ? 10.201 6.706 -14.817 1.00 85.50 91 LEU A N 1
ATOM 726 C CA . LEU A 1 91 ? 10.659 6.390 -16.172 1.00 85.50 91 LEU A CA 1
ATOM 727 C C . LEU A 1 91 ? 9.481 6.240 -17.147 1.00 85.50 91 LEU A C 1
ATOM 729 O O . LEU A 1 91 ? 9.545 6.739 -18.272 1.00 85.50 91 LEU A O 1
ATOM 733 N N . ALA A 1 92 ? 8.414 5.554 -16.731 1.00 86.50 92 ALA A N 1
ATOM 734 C CA . ALA A 1 92 ? 7.209 5.404 -17.538 1.00 86.50 92 ALA A CA 1
ATOM 735 C C . ALA A 1 92 ? 6.520 6.756 -17.781 1.00 86.50 92 ALA A C 1
ATOM 737 O O . ALA A 1 92 ? 6.146 7.045 -18.914 1.00 86.50 92 ALA A O 1
ATOM 738 N N . GLN A 1 93 ? 6.423 7.608 -16.757 1.00 86.62 93 GLN A N 1
ATOM 739 C CA . GLN A 1 93 ? 5.887 8.968 -16.872 1.00 86.62 93 GLN A CA 1
ATOM 740 C C . GLN A 1 93 ? 6.678 9.806 -17.881 1.00 86.62 93 GLN A C 1
ATOM 742 O O . GLN A 1 93 ? 6.072 10.352 -18.799 1.00 86.62 93 GLN A O 1
ATOM 747 N N . ILE A 1 94 ? 8.015 9.822 -17.802 1.00 86.44 94 ILE A N 1
ATOM 748 C CA . ILE A 1 94 ? 8.872 10.535 -18.768 1.00 86.44 94 ILE A CA 1
ATOM 749 C C . ILE A 1 94 ? 8.609 10.046 -20.196 1.00 86.44 94 ILE A C 1
ATOM 751 O O . ILE A 1 94 ? 8.437 10.853 -21.106 1.00 86.44 94 ILE A O 1
ATOM 755 N N . LYS A 1 95 ? 8.546 8.723 -20.404 1.00 87.25 95 LYS A N 1
ATOM 756 C CA . LYS A 1 95 ? 8.281 8.136 -21.728 1.00 87.25 95 LYS A CA 1
ATOM 757 C C . LYS A 1 95 ? 6.897 8.492 -22.278 1.00 87.25 95 LYS A C 1
ATOM 759 O O . LYS A 1 95 ? 6.734 8.543 -23.493 1.00 87.25 95 LYS A O 1
ATOM 764 N N . LEU A 1 96 ? 5.922 8.725 -21.401 1.00 89.50 96 LEU A N 1
ATOM 765 C CA . LEU A 1 96 ? 4.563 9.146 -21.749 1.00 89.50 96 LEU A CA 1
ATOM 766 C C . LEU A 1 96 ? 4.410 10.675 -21.842 1.00 89.50 96 LEU A C 1
ATOM 768 O O . LEU A 1 96 ? 3.346 11.149 -22.227 1.00 89.50 96 LEU A O 1
ATOM 772 N N . GLY A 1 97 ? 5.452 11.448 -21.516 1.00 86.12 97 GLY A N 1
ATOM 773 C CA . GLY A 1 97 ? 5.408 12.913 -21.494 1.00 86.12 97 GLY A CA 1
ATOM 774 C C . GLY A 1 97 ? 4.706 13.506 -20.266 1.00 86.12 97 GLY A C 1
ATOM 775 O O . GLY A 1 97 ? 4.253 14.645 -20.318 1.00 86.12 97 GLY A O 1
ATOM 776 N N . HIS A 1 98 ? 4.588 12.745 -19.175 1.00 89.94 98 HIS A N 1
ATOM 777 C CA . HIS A 1 98 ? 4.029 13.197 -17.899 1.00 89.94 98 HIS A CA 1
ATOM 778 C C . HIS A 1 98 ? 5.121 13.721 -16.953 1.00 89.94 98 HIS A C 1
ATOM 780 O O . HIS A 1 98 ? 6.288 13.335 -17.053 1.00 89.94 98 HIS A O 1
ATOM 786 N N . GLU A 1 99 ? 4.729 14.574 -16.002 1.00 84.50 99 GLU A N 1
ATOM 787 C CA . GLU A 1 99 ? 5.614 15.023 -14.922 1.00 84.50 99 GLU A CA 1
ATOM 788 C C . GLU A 1 99 ? 5.980 13.870 -13.979 1.00 84.50 99 GLU A C 1
ATOM 790 O O . GLU A 1 99 ? 5.175 12.969 -13.736 1.00 84.50 99 GLU A O 1
ATOM 795 N N . VAL A 1 100 ? 7.209 13.913 -13.457 1.00 85.94 100 VAL A N 1
ATOM 796 C CA . VAL A 1 100 ? 7.736 12.900 -12.537 1.00 85.94 100 VAL A CA 1
ATOM 797 C C . VAL A 1 100 ? 7.304 13.165 -11.106 1.00 85.94 100 VAL A C 1
ATOM 799 O O . VAL A 1 100 ? 7.283 14.308 -10.646 1.00 85.94 100 VAL A O 1
ATOM 802 N N . GLU A 1 101 ? 7.049 12.098 -10.359 1.00 82.38 101 GLU A N 1
ATOM 803 C CA . GLU A 1 101 ? 6.772 12.212 -8.936 1.00 82.38 101 GLU A CA 1
ATOM 804 C C . GLU A 1 101 ? 8.075 12.310 -8.129 1.00 82.38 101 GLU A C 1
ATOM 806 O O . GLU A 1 101 ? 8.953 11.441 -8.187 1.00 82.38 101 GLU A O 1
ATOM 811 N N . ILE A 1 102 ? 8.209 13.390 -7.357 1.00 78.19 102 ILE A N 1
ATOM 812 C CA . ILE A 1 102 ? 9.362 13.641 -6.489 1.00 78.19 102 ILE A CA 1
ATOM 813 C C . ILE A 1 102 ? 8.953 13.318 -5.053 1.00 78.19 102 ILE A C 1
ATOM 815 O O . ILE A 1 102 ? 7.964 13.849 -4.548 1.00 78.19 102 ILE A O 1
ATOM 819 N N . GLN A 1 103 ? 9.730 12.471 -4.369 1.00 71.25 103 GLN A N 1
ATOM 820 C CA . GLN A 1 103 ? 9.507 12.241 -2.943 1.00 71.25 103 GLN A CA 1
ATOM 821 C C . GLN A 1 103 ? 9.697 13.555 -2.180 1.00 71.25 103 GLN A C 1
ATOM 823 O O . GLN A 1 103 ? 10.702 14.239 -2.398 1.00 71.25 103 GLN A O 1
ATOM 828 N N . PRO A 1 104 ? 8.797 13.903 -1.247 1.00 65.25 104 PRO A N 1
ATOM 829 C CA . PRO A 1 104 ? 9.039 15.018 -0.353 1.00 65.25 104 PRO A CA 1
ATOM 830 C C . PRO A 1 104 ? 10.293 14.703 0.467 1.00 65.25 104 PRO A C 1
ATOM 832 O O . PRO A 1 104 ? 10.293 13.817 1.324 1.00 65.25 104 PRO A O 1
ATOM 835 N N . VAL A 1 105 ? 11.387 15.409 0.173 1.00 57.34 105 VAL A N 1
ATOM 836 C CA . VAL A 1 105 ? 12.627 15.308 0.939 1.00 57.34 105 VAL A CA 1
ATOM 837 C C . VAL A 1 105 ? 12.286 15.754 2.353 1.00 57.34 105 VAL A C 1
ATOM 839 O O . VAL A 1 105 ? 11.997 16.928 2.587 1.00 57.34 105 VAL A O 1
ATOM 842 N N . LYS A 1 106 ? 12.289 14.820 3.308 1.00 54.91 106 LYS A N 1
ATOM 843 C CA . LYS A 1 106 ? 12.268 15.182 4.724 1.00 54.91 106 LYS A CA 1
ATOM 844 C C . LYS A 1 106 ? 13.543 15.980 4.966 1.00 54.91 106 LYS A C 1
ATOM 846 O O . LYS A 1 106 ? 14.619 15.394 5.043 1.00 54.91 106 LYS A O 1
ATOM 851 N N . GLN A 1 107 ? 13.437 17.306 5.020 1.00 43.16 107 GLN A N 1
ATOM 852 C CA . GLN A 1 107 ? 14.522 18.159 5.480 1.00 43.16 107 GLN A CA 1
ATOM 853 C C . GLN A 1 107 ? 14.841 17.729 6.911 1.00 43.16 107 GLN A C 1
ATOM 855 O O . GLN A 1 107 ? 14.144 18.087 7.857 1.00 43.16 107 GLN A O 1
ATOM 860 N N . SER A 1 108 ? 15.873 16.907 7.079 1.00 43.06 108 SER A N 1
ATOM 861 C CA . SER A 1 108 ? 16.541 16.801 8.361 1.00 43.06 108 SER A CA 1
ATOM 862 C C . SER A 1 108 ? 17.165 18.165 8.609 1.00 43.06 108 SER A C 1
ATOM 864 O O . SER A 1 108 ? 18.108 18.542 7.912 1.00 43.06 108 SER A O 1
ATOM 866 N N . SER A 1 109 ? 16.619 18.922 9.557 1.00 47.56 109 SER A N 1
ATOM 867 C CA . SER A 1 109 ? 17.270 20.103 10.115 1.00 47.56 109 SER A CA 1
ATOM 868 C C . SER A 1 109 ? 18.580 19.663 10.770 1.00 47.56 109 SER A C 1
ATOM 870 O O . SER A 1 109 ? 18.633 19.382 11.962 1.00 47.56 109 SER A O 1
ATOM 872 N N . GLN A 1 110 ? 19.632 19.518 9.969 1.00 41.50 110 GLN A N 1
ATOM 873 C CA . GLN A 1 110 ? 20.996 19.407 10.450 1.00 41.50 110 GLN A CA 1
ATOM 874 C C . GLN A 1 110 ? 21.509 20.832 10.630 1.00 41.50 110 GLN A C 1
ATOM 876 O O . GLN A 1 110 ? 21.893 21.507 9.677 1.00 41.50 110 GLN A O 1
ATOM 881 N N . GLU A 1 111 ? 21.491 21.289 11.880 1.00 45.97 111 GLU A N 1
ATOM 882 C CA . GLU A 1 111 ? 22.395 22.332 12.348 1.00 45.97 111 GLU A CA 1
ATOM 883 C C . GLU A 1 111 ? 23.833 21.898 12.029 1.00 45.97 111 GLU A C 1
ATOM 885 O O . GLU A 1 111 ? 24.418 21.058 12.711 1.00 45.97 111 GLU A O 1
ATOM 890 N N . SER A 1 112 ? 24.421 22.451 10.968 1.00 38.88 112 SER A N 1
ATOM 891 C CA . SER A 1 112 ? 25.868 22.401 10.769 1.00 38.88 112 SER A CA 1
ATOM 892 C C . SER A 1 112 ? 26.514 23.537 11.548 1.00 38.88 112 SER A C 1
ATOM 894 O O . SER A 1 112 ? 26.687 24.653 11.059 1.00 38.88 112 SER A O 1
ATOM 896 N N . GLY A 1 113 ? 26.892 23.219 12.783 1.00 32.84 113 GLY A N 1
ATOM 897 C CA . GLY A 1 113 ? 27.947 23.922 13.489 1.00 32.84 113 GLY A CA 1
ATOM 898 C C . GLY A 1 113 ? 29.319 23.608 12.879 1.00 32.84 113 GLY A C 1
ATOM 899 O O . GLY A 1 113 ? 29.761 22.467 12.898 1.00 32.84 113 GLY A O 1
ATOM 900 N N . ASN A 1 114 ? 29.985 24.681 12.446 1.00 32.50 114 ASN A N 1
ATOM 901 C CA . ASN A 1 114 ? 31.430 24.941 12.504 1.00 32.50 114 ASN A CA 1
ATOM 902 C C . ASN A 1 114 ? 32.405 24.247 11.519 1.00 32.50 114 ASN A C 1
ATOM 904 O O . ASN A 1 114 ? 32.584 23.034 11.551 1.00 32.50 114 ASN A O 1
ATOM 908 N N . GLY A 1 115 ? 33.189 25.069 10.790 1.00 30.22 115 GLY A N 1
ATOM 909 C CA . GLY A 1 115 ? 34.587 24.719 10.469 1.00 30.22 115 GLY A CA 1
ATOM 910 C C . GLY A 1 115 ? 35.210 25.127 9.119 1.00 30.22 115 GLY A C 1
ATOM 911 O O . GLY A 1 115 ? 35.637 24.247 8.392 1.00 30.22 115 GLY A O 1
ATOM 912 N N . GLY A 1 116 ? 35.355 26.433 8.839 1.00 27.58 116 GLY A N 1
ATOM 913 C CA . GLY A 1 116 ? 36.568 27.066 8.262 1.00 27.58 116 GLY A CA 1
ATOM 914 C C . GLY A 1 116 ? 37.047 26.800 6.815 1.00 27.58 116 GLY A C 1
ATOM 915 O O . GLY A 1 116 ? 37.498 25.711 6.493 1.00 27.58 116 GLY A O 1
ATOM 916 N N . SER A 1 117 ? 37.155 27.866 5.999 1.00 29.28 117 SER A N 1
ATOM 917 C CA . SER A 1 117 ? 38.438 28.411 5.479 1.00 29.28 117 SER A CA 1
ATOM 918 C C . SER A 1 117 ? 38.224 29.583 4.493 1.00 29.28 117 SER A C 1
ATOM 920 O O . SER A 1 117 ? 37.208 29.655 3.812 1.00 29.28 117 SER A O 1
ATOM 922 N N . ALA A 1 118 ? 39.249 30.440 4.396 1.00 35.59 118 ALA A N 1
ATOM 923 C CA . ALA A 1 118 ? 39.506 31.518 3.430 1.00 35.59 118 ALA A CA 1
ATOM 924 C C . ALA A 1 118 ? 38.861 32.892 3.696 1.00 35.59 118 ALA A C 1
ATOM 926 O O . ALA A 1 118 ? 37.908 33.328 3.053 1.00 35.59 118 ALA A O 1
ATOM 927 N N . GLY A 1 119 ? 39.490 33.620 4.625 1.00 31.41 119 GLY A N 1
ATOM 928 C CA . GLY A 1 119 ? 39.291 35.048 4.831 1.00 31.41 119 GLY A CA 1
ATOM 929 C C . GLY A 1 119 ? 39.874 35.908 3.705 1.00 31.41 119 GLY A C 1
ATOM 930 O O . GLY A 1 119 ? 40.961 35.653 3.187 1.00 31.41 119 GLY A O 1
ATOM 931 N N . LYS A 1 120 ? 39.157 36.988 3.391 1.00 37.94 120 LYS A N 1
ATOM 932 C CA . LYS A 1 120 ? 39.662 38.152 2.664 1.00 37.9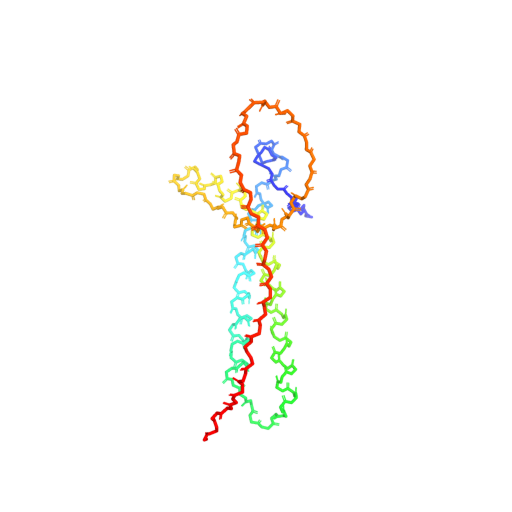4 120 LYS A CA 1
ATOM 933 C C . LYS A 1 120 ? 39.317 39.393 3.498 1.00 37.94 120 LYS A C 1
ATOM 935 O O . LYS A 1 120 ? 38.164 39.594 3.863 1.00 37.94 120 LYS A O 1
ATOM 940 N N . GLN A 1 121 ? 40.359 40.144 3.857 1.00 32.56 121 GLN A N 1
ATOM 941 C CA . GLN A 1 121 ? 40.349 41.472 4.502 1.00 32.56 121 GLN A CA 1
ATOM 942 C C . GLN A 1 121 ? 39.423 42.430 3.711 1.00 32.56 121 GLN A C 1
ATOM 944 O O . GLN A 1 121 ? 39.258 42.218 2.512 1.00 32.56 121 GLN A O 1
ATOM 949 N N . VAL A 1 122 ? 38.768 43.479 4.236 1.00 36.25 122 VAL A N 1
ATOM 950 C CA . VAL A 1 122 ? 39.181 44.669 5.035 1.00 36.25 122 VAL A CA 1
ATOM 951 C C . VAL A 1 122 ? 37.882 45.511 5.326 1.00 36.25 122 VAL A C 1
ATOM 953 O O . VAL A 1 122 ? 36.852 45.165 4.751 1.00 36.25 122 VAL A O 1
ATOM 956 N N . PRO A 1 123 ? 37.873 46.709 5.973 1.00 44.88 123 PRO A N 1
ATOM 957 C CA . PRO A 1 123 ? 38.266 47.131 7.324 1.00 44.88 123 PRO A CA 1
ATOM 958 C C . PRO A 1 123 ? 37.098 47.753 8.153 1.00 44.88 123 PRO A C 1
ATOM 960 O O . PRO A 1 123 ? 35.954 47.870 7.726 1.00 44.88 123 PRO A O 1
ATOM 963 N N . ALA A 1 124 ? 37.456 48.172 9.369 1.00 36.50 124 ALA A N 1
ATOM 964 C CA . ALA A 1 124 ? 36.660 48.699 10.474 1.00 36.50 124 ALA A CA 1
ATOM 965 C C . ALA A 1 124 ? 35.958 50.063 10.286 1.00 36.50 124 ALA A C 1
ATOM 967 O O . ALA A 1 124 ? 36.523 50.980 9.697 1.00 36.50 124 ALA A O 1
ATOM 968 N N . ALA A 1 125 ? 34.826 50.244 10.989 1.00 35.72 125 ALA A N 1
ATOM 969 C CA . ALA A 1 125 ? 34.419 51.521 11.594 1.00 35.72 125 ALA A CA 1
ATOM 970 C C . ALA A 1 125 ? 33.405 51.340 12.756 1.00 35.72 125 ALA A C 1
ATOM 972 O O . ALA A 1 125 ? 32.221 51.119 12.548 1.00 35.72 125 ALA A O 1
ATOM 973 N N . ALA A 1 126 ? 33.927 51.472 13.980 1.00 35.00 126 ALA A N 1
ATOM 974 C CA . ALA A 1 126 ? 33.440 52.293 15.099 1.00 35.00 126 ALA A CA 1
ATOM 975 C C . ALA A 1 126 ? 32.007 52.178 15.699 1.00 35.00 126 ALA A C 1
ATOM 977 O O . ALA A 1 126 ? 31.012 52.470 15.048 1.00 35.00 126 ALA A O 1
ATOM 978 N N . ARG A 1 127 ? 32.017 52.046 17.048 1.00 39.47 127 ARG A N 1
ATOM 979 C CA . ARG A 1 127 ? 31.138 52.610 18.123 1.00 39.47 127 ARG A CA 1
ATOM 980 C C . ARG A 1 127 ? 30.392 51.544 18.951 1.00 39.47 127 ARG A C 1
ATOM 982 O O . ARG A 1 127 ? 29.576 50.812 18.424 1.00 39.47 127 ARG A O 1
ATOM 989 N N . ARG A 1 128 ? 30.822 51.307 20.209 1.00 36.28 128 ARG A N 1
ATOM 990 C CA . ARG A 1 128 ? 30.321 51.903 21.490 1.00 36.28 128 ARG A CA 1
ATOM 991 C C . ARG A 1 128 ? 28.832 51.594 21.737 1.00 36.28 128 ARG A C 1
ATOM 993 O O . ARG A 1 128 ? 28.043 51.827 20.845 1.00 36.28 128 ARG A O 1
ATOM 1000 N N . SER A 1 129 ? 28.315 51.217 22.905 1.00 36.38 129 SER A N 1
ATOM 1001 C CA . SER A 1 129 ? 28.801 50.907 24.258 1.00 36.38 129 SER A CA 1
ATOM 1002 C C . SER A 1 129 ? 27.547 50.619 25.112 1.00 36.38 129 SER A C 1
ATOM 1004 O O . SER A 1 129 ? 26.558 51.317 24.935 1.00 36.38 129 SER A O 1
ATOM 1006 N N . SER A 1 130 ? 27.647 49.684 26.064 1.00 33.03 130 SER A N 1
ATOM 1007 C CA . SER A 1 130 ? 27.018 49.659 27.409 1.00 33.03 130 SER A CA 1
ATOM 1008 C C . SER A 1 130 ? 25.503 49.852 27.640 1.00 33.03 130 SER A C 1
ATOM 1010 O O . SER A 1 130 ? 24.919 50.850 27.235 1.00 33.03 130 SER A O 1
ATOM 1012 N N . GLY A 1 131 ? 24.978 49.044 28.574 1.00 31.56 131 GLY A N 1
ATOM 1013 C CA . GLY A 1 131 ? 23.928 49.436 29.536 1.00 31.56 131 GLY A CA 1
ATOM 1014 C C . GLY A 1 131 ? 22.669 48.568 29.443 1.00 31.56 131 GLY A C 1
ATOM 1015 O O . GLY A 1 131 ? 21.925 48.675 28.485 1.00 31.56 131 GLY A O 1
ATOM 1016 N N . SER A 1 132 ? 22.489 47.557 30.297 1.00 34.75 132 SER A N 1
ATOM 1017 C CA . SER A 1 132 ? 21.968 47.611 31.682 1.00 34.75 132 SER A CA 1
ATOM 1018 C C . SER A 1 132 ? 20.439 47.705 31.816 1.00 34.75 132 SER A C 1
ATOM 1020 O O . SER A 1 132 ? 19.843 48.731 31.532 1.00 34.75 132 SER A O 1
ATOM 1022 N N . LYS A 1 133 ? 19.903 46.653 32.459 1.00 34.59 133 LYS A N 1
ATOM 1023 C CA . LYS A 1 133 ? 18.841 46.623 33.489 1.00 34.59 133 LYS A CA 1
ATOM 1024 C C . LYS A 1 133 ? 17.373 46.962 33.135 1.00 34.59 133 LYS A C 1
ATOM 1026 O O . LYS A 1 133 ? 16.975 48.112 33.098 1.00 34.59 133 LYS A O 1
ATOM 1031 N N . ALA A 1 134 ? 16.574 45.891 33.216 1.00 37.56 134 ALA A N 1
ATOM 1032 C CA . ALA A 1 134 ? 15.608 45.600 34.292 1.00 37.56 134 ALA A CA 1
ATOM 1033 C C . ALA A 1 134 ? 14.146 46.104 34.226 1.00 37.56 134 ALA A C 1
ATOM 1035 O O . ALA A 1 134 ? 13.873 47.293 34.166 1.00 37.56 134 ALA A O 1
ATOM 1036 N N . LYS A 1 135 ? 13.278 45.130 34.561 1.00 32.50 135 LYS A N 1
ATOM 1037 C CA . LYS A 1 135 ? 12.100 45.176 35.456 1.00 32.50 135 LYS A CA 1
ATOM 1038 C C . LYS A 1 135 ? 10.760 45.678 34.894 1.00 32.50 135 LYS A C 1
ATOM 1040 O O . LYS A 1 135 ? 10.628 46.818 34.478 1.00 32.50 135 LYS A O 1
ATOM 1045 N N . GLY A 1 136 ? 9.740 44.831 35.056 1.00 36.44 136 GLY A N 1
ATOM 1046 C CA . GLY A 1 136 ? 8.323 45.171 34.908 1.00 36.44 136 GLY A CA 1
ATOM 1047 C C . GLY A 1 136 ? 7.421 43.951 35.114 1.00 36.44 136 GLY A C 1
ATOM 1048 O O . GLY A 1 136 ? 7.065 43.275 34.160 1.00 36.44 136 GLY A O 1
ATOM 1049 N N . THR A 1 137 ? 7.128 43.639 36.374 1.00 36.25 137 THR A N 1
ATOM 1050 C CA . THR A 1 137 ? 6.158 42.641 36.861 1.00 36.25 137 THR A CA 1
ATOM 1051 C C . THR A 1 137 ? 4.715 43.164 36.728 1.00 36.25 137 THR A C 1
ATOM 1053 O O . THR A 1 137 ? 4.556 44.381 36.683 1.00 36.25 137 THR A O 1
ATOM 1056 N N . VAL A 1 138 ? 3.715 42.258 36.789 1.00 44.09 138 VAL A N 1
ATOM 1057 C CA . VAL A 1 138 ? 2.353 42.345 37.417 1.00 44.09 138 VAL A CA 1
ATOM 1058 C C . VAL A 1 138 ? 1.300 41.660 36.501 1.00 44.09 138 VAL A C 1
ATOM 1060 O O . VAL A 1 138 ? 1.077 42.137 35.398 1.00 44.09 138 VAL A O 1
ATOM 1063 N N . THR A 1 139 ? 0.865 40.403 36.758 1.00 40.34 139 THR A N 1
ATOM 1064 C CA . THR A 1 139 ? -0.363 39.932 37.497 1.00 40.34 139 THR A CA 1
ATOM 1065 C C . THR A 1 139 ? -1.692 40.514 36.969 1.00 40.34 139 THR A C 1
ATOM 1067 O O . THR A 1 139 ? -1.739 41.711 36.750 1.00 40.34 139 THR A O 1
ATOM 1070 N N . GLN A 1 140 ? -2.840 39.834 36.798 1.00 52.50 140 GLN A N 1
ATOM 1071 C CA . GLN A 1 140 ? -3.421 38.513 37.149 1.00 52.50 140 GLN A CA 1
ATOM 1072 C C . GLN A 1 140 ? -4.796 38.388 36.379 1.00 52.50 140 GLN A C 1
ATOM 1074 O O . GLN A 1 140 ? -5.076 39.273 35.570 1.00 52.50 140 GLN A O 1
ATOM 1079 N N . PRO A 1 141 ? -5.616 37.319 36.539 1.00 50.72 141 PRO A N 1
ATOM 1080 C CA . PRO A 1 141 ? -6.528 36.748 35.532 1.00 50.72 141 PRO A CA 1
ATOM 1081 C C . PRO A 1 141 ? -7.969 37.291 35.561 1.00 50.72 141 PRO A C 1
ATOM 1083 O O . PRO A 1 141 ? -8.350 38.033 36.463 1.00 50.72 141 PRO A O 1
ATOM 1086 N N . ILE A 1 142 ? -8.784 36.854 34.592 1.00 57.34 142 ILE A N 1
ATOM 1087 C CA . ILE A 1 142 ? -10.244 37.022 34.589 1.00 57.34 142 ILE A CA 1
ATOM 1088 C C . ILE A 1 142 ? -10.888 35.633 34.471 1.00 57.34 142 ILE A C 1
ATOM 1090 O O . ILE A 1 142 ? -10.719 34.956 33.457 1.00 57.34 142 ILE A O 1
ATOM 1094 N N . GLU A 1 143 ? -11.593 35.230 35.529 1.00 43.22 143 GLU A N 1
ATOM 1095 C CA . GLU A 1 143 ? -12.640 34.202 35.517 1.00 43.22 143 GLU A CA 1
ATOM 1096 C C . GLU A 1 143 ? -13.954 34.807 35.008 1.00 43.22 143 GLU A C 1
ATOM 1098 O O . GLU A 1 143 ? -14.256 35.961 35.322 1.00 43.22 143 GLU A O 1
ATOM 1103 N N . LEU A 1 144 ? -14.736 33.999 34.289 1.00 44.78 144 LEU A N 1
ATOM 1104 C CA . LEU A 1 144 ? -16.173 33.783 34.495 1.00 44.78 144 LEU A CA 1
ATOM 1105 C C . LEU A 1 144 ? -16.516 32.369 34.008 1.00 44.78 144 LEU A C 1
ATOM 1107 O O . LEU A 1 144 ? -15.988 31.983 32.939 1.00 44.78 144 LEU A O 1
#

Sequence (144 aa):
MSELPATIKIDDITSGRIEPEVIYAELERLKVEINILRHDMSIFVKALASIPDGQTQSAYYANVESKLRIVQKSITDYYSQYVRLLPIINLAQIKLGHEVEIQPVKQSSQESGNGGSAGKQVPAAARRSSGSKAKGTVTQPIEL

Radius of gyration: 28.69 Å; chains: 1; bounding box: 64×69×59 Å